Protein AF-A0A7S0DYB2-F1 (afdb_monomer_lite)

InterPro domains:
  IPR004579 ERCC1/RAD10/SWI10 family [PTHR12749] (2-97)
  IPR010994 RuvA domain 2-like [SSF47781] (20-90)
  IPR060101 SAM-like helix-hairpin-helix tandem [PF14520] (34-87)

Radius of gyration: 18.63 Å; chains: 1; bounding box: 58×38×56 Å

Sequence (100 aa):
SARYLETYQTYEHKQADSIQERVEGDYMSRLTDVLTNVRSVNRTDVANLSTSLGSLANIMTASRERLALCPGVGEKKIQRLYEAFREPFRQVKKAKSGST

Foldseek 3Di:
DPPDPDDDPPPPPPDDPDPDDPCCVVVLVVQQVVLVVQPPDHSVLSVQCCVQQVDPVSQLPPDLVSSVPRPPQDSVNSVSSNCVSVPDPDCPPPDPPDDD

Secondary structure (DSSP, 8-state):
------S--------------S-HHHHHHHHHHHHHTSTT--HHHHHHHHHHH-SHHHHHH--HHHHHTSTT--HHHHHHHHHHHHS-SS----------

pLDDT: mean 73.72, std 17.45, range [39.62, 90.56]

Organism: NCBI:txid3032

Structure (mmCIF, N/CA/C/O backbone):
data_AF-A0A7S0DYB2-F1
#
_entry.id   AF-A0A7S0DYB2-F1
#
loop_
_atom_site.group_PDB
_atom_site.id
_atom_site.type_symbol
_atom_site.label_atom_id
_atom_site.label_alt_id
_atom_site.label_comp_id
_atom_site.label_asym_id
_atom_site.label_entity_id
_atom_site.label_seq_id
_atom_site.pdbx_PDB_ins_code
_atom_site.Cartn_x
_atom_site.Cartn_y
_atom_site.Cartn_z
_atom_site.occupancy
_atom_site.B_iso_or_equiv
_atom_site.auth_seq_id
_atom_site.auth_comp_id
_atom_site.auth_asym_id
_atom_site.auth_atom_id
_atom_site.pdbx_PDB_model_num
ATOM 1 N N . SER A 1 1 ? 37.673 -30.246 3.288 1.00 43.62 1 SER A N 1
ATOM 2 C CA . SER A 1 1 ? 37.108 -29.039 3.927 1.00 43.62 1 SER A CA 1
ATOM 3 C C . SER A 1 1 ? 36.271 -28.289 2.892 1.00 43.62 1 SER A C 1
ATOM 5 O O . SER A 1 1 ? 36.737 -27.325 2.313 1.00 43.62 1 SER A O 1
ATOM 7 N N . ALA A 1 2 ? 35.109 -28.777 2.452 1.00 50.19 2 ALA A N 1
ATOM 8 C CA . ALA A 1 2 ? 33.877 -28.857 3.247 1.00 50.19 2 ALA A CA 1
ATOM 9 C C . ALA A 1 2 ? 33.620 -27.574 4.066 1.00 50.19 2 ALA A C 1
ATOM 11 O O . ALA A 1 2 ? 33.291 -27.638 5.243 1.00 50.19 2 ALA A O 1
ATOM 12 N N . ARG A 1 3 ? 33.862 -26.400 3.462 1.00 51.34 3 ARG A N 1
ATOM 13 C CA . ARG A 1 3 ? 33.584 -25.095 4.068 1.00 51.34 3 ARG A CA 1
ATOM 14 C C . ARG A 1 3 ? 32.307 -24.516 3.449 1.00 51.34 3 ARG A C 1
ATOM 16 O O . ARG A 1 3 ? 32.366 -23.662 2.578 1.00 51.34 3 ARG A O 1
ATOM 23 N N . TYR A 1 4 ? 31.195 -25.051 3.954 1.00 52.28 4 TYR A N 1
ATOM 24 C CA . TYR A 1 4 ? 29.869 -24.434 4.074 1.00 52.28 4 TYR A CA 1
ATOM 25 C C . TYR A 1 4 ? 29.062 -24.206 2.795 1.00 52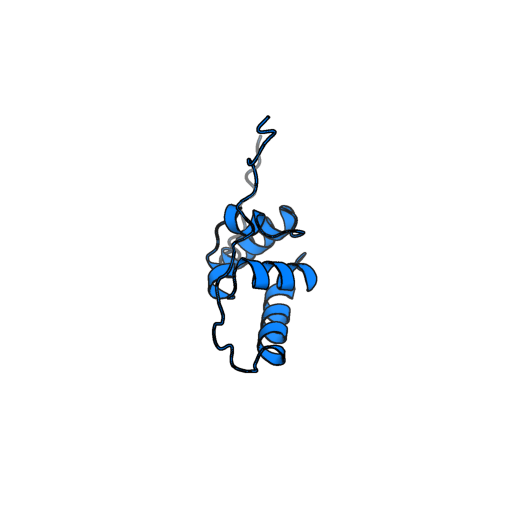.28 4 TYR A C 1
ATOM 27 O O . TYR A 1 4 ? 28.949 -23.113 2.253 1.00 52.28 4 TYR A O 1
ATOM 35 N N . LEU A 1 5 ? 28.415 -25.301 2.408 1.00 51.91 5 LEU A N 1
ATOM 36 C CA . LEU A 1 5 ? 27.295 -25.422 1.485 1.00 51.91 5 LEU A CA 1
ATOM 37 C C . LEU A 1 5 ? 25.962 -25.145 2.219 1.00 51.91 5 LEU A C 1
ATOM 39 O O . LEU A 1 5 ? 25.006 -25.895 2.077 1.00 51.91 5 LEU A O 1
ATOM 43 N N . GLU A 1 6 ? 25.900 -24.110 3.062 1.00 56.25 6 GLU A N 1
ATOM 44 C CA . GLU A 1 6 ? 24.746 -23.865 3.937 1.00 56.25 6 GLU A CA 1
ATOM 45 C C . GLU A 1 6 ? 24.521 -22.365 4.123 1.00 56.25 6 GLU A C 1
ATOM 47 O O . GLU A 1 6 ? 25.098 -21.746 5.012 1.00 56.25 6 GLU A O 1
ATOM 52 N N . THR A 1 7 ? 23.712 -21.758 3.252 1.00 53.84 7 THR A N 1
ATOM 53 C CA . THR A 1 7 ? 22.468 -21.044 3.615 1.00 53.84 7 THR A CA 1
ATOM 54 C C . THR A 1 7 ? 21.980 -20.165 2.453 1.00 53.84 7 THR A C 1
ATOM 56 O O . THR A 1 7 ? 22.721 -19.337 1.935 1.00 53.84 7 THR A O 1
ATOM 59 N N . TYR A 1 8 ? 20.694 -20.342 2.110 1.00 46.06 8 TYR A N 1
ATOM 60 C CA . TYR A 1 8 ? 19.844 -19.569 1.185 1.00 46.06 8 TYR A CA 1
ATOM 61 C C . TYR A 1 8 ? 19.966 -19.922 -0.312 1.00 46.06 8 TYR A C 1
ATOM 63 O O . TYR A 1 8 ? 20.594 -19.200 -1.069 1.00 46.06 8 TYR A O 1
ATOM 71 N N . GLN A 1 9 ? 19.357 -20.956 -0.905 1.00 53.00 9 GLN A N 1
ATOM 72 C CA . GLN A 1 9 ? 18.163 -21.765 -0.611 1.00 53.00 9 GLN A CA 1
ATOM 73 C C . GLN A 1 9 ? 16.908 -21.026 -0.119 1.00 53.00 9 GLN A C 1
ATOM 75 O O . GLN A 1 9 ? 16.165 -21.581 0.679 1.00 53.00 9 GLN A O 1
ATOM 80 N N . THR A 1 10 ? 16.624 -19.793 -0.568 1.00 46.38 10 THR A N 1
ATOM 81 C CA . THR A 1 10 ? 15.233 -19.264 -0.491 1.00 46.38 10 THR A CA 1
ATOM 82 C C . THR A 1 10 ? 14.893 -18.118 -1.458 1.00 46.38 10 THR A C 1
ATOM 84 O O . THR A 1 10 ? 13.991 -17.336 -1.185 1.00 46.38 10 THR A O 1
ATOM 87 N N . TYR A 1 11 ? 15.553 -18.011 -2.613 1.00 46.47 11 TYR A N 1
ATOM 88 C CA . TYR A 1 11 ? 15.017 -17.191 -3.718 1.00 46.47 11 TYR A CA 1
ATOM 89 C C . TYR A 1 11 ? 14.544 -18.046 -4.902 1.00 46.47 11 TYR A C 1
ATOM 91 O O . TYR A 1 11 ? 14.339 -17.544 -6.001 1.00 46.47 11 TYR A O 1
ATOM 99 N N . GLU A 1 12 ? 14.257 -19.329 -4.649 1.00 45.97 12 GLU A N 1
ATOM 100 C CA . GLU A 1 12 ? 13.302 -20.110 -5.443 1.00 45.97 12 GLU A CA 1
ATOM 101 C C . GLU A 1 12 ? 11.857 -19.686 -5.122 1.00 45.97 12 GLU A C 1
ATOM 103 O O . GLU A 1 12 ? 11.039 -20.480 -4.673 1.00 45.97 12 GLU A O 1
ATOM 108 N N . HIS A 1 13 ? 11.509 -18.424 -5.373 1.00 50.62 13 HIS A N 1
ATOM 109 C CA . HIS A 1 13 ? 10.109 -18.068 -5.616 1.00 50.62 13 HIS A CA 1
ATOM 110 C C . HIS A 1 13 ? 9.895 -17.944 -7.125 1.00 50.62 13 HIS A C 1
ATOM 112 O O . HIS A 1 13 ? 9.562 -16.892 -7.661 1.00 50.62 13 HIS A O 1
ATOM 118 N N . LYS A 1 14 ? 10.084 -19.068 -7.824 1.00 60.19 14 LYS A N 1
ATOM 119 C CA . LYS A 1 14 ? 9.332 -19.337 -9.049 1.00 60.19 14 LYS A CA 1
ATOM 120 C C . LYS A 1 14 ? 7.894 -19.619 -8.637 1.00 60.19 14 LYS A C 1
ATOM 122 O O . LYS A 1 14 ? 7.659 -20.734 -8.201 1.00 60.19 14 LYS A O 1
ATOM 127 N N . GLN A 1 15 ? 6.976 -18.670 -8.799 1.00 42.88 15 GLN A N 1
ATOM 128 C CA . GLN A 1 15 ? 5.560 -18.879 -9.161 1.00 42.88 15 GLN A CA 1
ATOM 129 C C . GLN A 1 15 ? 5.050 -17.517 -9.667 1.00 42.88 15 GLN A C 1
ATOM 131 O O . GLN A 1 15 ? 5.132 -16.542 -8.937 1.00 42.88 15 GLN A O 1
ATOM 136 N N . ALA A 1 16 ? 4.555 -17.327 -10.881 1.00 39.62 16 ALA A N 1
ATOM 137 C CA . ALA A 1 16 ? 4.244 -18.253 -11.949 1.00 39.62 16 ALA A CA 1
ATOM 138 C C . ALA A 1 16 ? 4.228 -17.456 -13.262 1.00 39.62 16 ALA A C 1
ATOM 140 O O . ALA A 1 16 ? 3.818 -16.297 -13.277 1.00 39.62 16 ALA A O 1
ATOM 141 N N . ASP A 1 17 ? 4.604 -18.103 -14.364 1.00 52.75 17 ASP A N 1
ATOM 142 C CA . ASP A 1 17 ? 4.037 -17.806 -15.678 1.00 52.75 17 ASP A CA 1
ATOM 143 C C . ASP A 1 17 ? 2.513 -17.997 -15.584 1.00 52.75 17 ASP A C 1
ATOM 145 O O . ASP A 1 17 ? 1.969 -19.056 -15.892 1.00 52.75 17 ASP A O 1
ATOM 149 N N . SER A 1 18 ? 1.804 -16.998 -15.069 1.00 45.66 18 SER A N 1
ATOM 150 C CA . SER A 1 18 ? 0.358 -16.907 -15.192 1.00 45.66 18 SER A CA 1
ATOM 151 C C . SER A 1 18 ? 0.081 -15.834 -16.217 1.00 45.66 18 SER A C 1
ATOM 153 O O . SER A 1 18 ? 0.367 -14.666 -15.982 1.00 45.66 18 SER A O 1
ATOM 155 N N . ILE A 1 19 ? -0.439 -16.290 -17.350 1.00 50.59 19 ILE A N 1
ATOM 156 C CA . ILE A 1 19 ? -1.026 -15.569 -18.475 1.00 50.59 19 ILE A CA 1
ATOM 157 C C . ILE A 1 19 ? -1.826 -14.358 -17.957 1.00 50.59 19 ILE A C 1
ATOM 159 O O . ILE A 1 19 ? -3.036 -14.434 -17.758 1.00 50.59 19 ILE A O 1
ATOM 163 N N . GLN A 1 20 ? -1.152 -13.243 -17.678 1.00 48.97 20 GLN A N 1
ATOM 164 C CA . GLN A 1 20 ? -1.806 -11.985 -17.372 1.00 48.97 20 GLN A CA 1
ATOM 165 C C . GLN A 1 20 ? -2.065 -11.340 -18.720 1.00 48.97 20 GLN A C 1
ATOM 167 O O . GLN A 1 20 ? -1.165 -10.850 -19.402 1.00 48.97 20 GLN A O 1
ATOM 172 N N . GLU A 1 21 ? -3.325 -11.452 -19.135 1.00 48.31 21 GLU A N 1
ATOM 173 C CA . GLU A 1 21 ? -3.968 -10.584 -20.110 1.00 48.31 21 GLU A CA 1
ATOM 174 C C . GLU A 1 21 ? -3.304 -9.201 -20.076 1.00 48.31 21 GLU A C 1
ATOM 176 O O . GLU A 1 21 ? -3.063 -8.666 -18.993 1.00 48.31 21 GLU A O 1
ATOM 181 N N . ARG A 1 22 ? -2.956 -8.652 -21.248 1.00 47.50 22 ARG A N 1
ATOM 182 C CA . ARG A 1 22 ? -2.322 -7.334 -21.430 1.00 47.50 22 ARG A CA 1
ATOM 183 C C . ARG A 1 22 ? -3.228 -6.199 -20.910 1.00 47.50 22 ARG A C 1
ATOM 185 O O . ARG A 1 22 ? -3.718 -5.380 -21.677 1.00 47.50 22 ARG A O 1
ATOM 192 N N . VAL A 1 23 ? -3.436 -6.149 -19.600 1.00 54.47 23 VAL A N 1
ATOM 193 C CA . VAL A 1 23 ? -4.193 -5.155 -18.824 1.00 54.47 23 VAL A CA 1
ATOM 194 C C . VAL A 1 23 ? -3.259 -4.475 -17.824 1.00 54.47 23 VAL A C 1
ATOM 196 O O . VAL A 1 23 ? -3.691 -3.657 -17.025 1.00 54.47 23 VAL A O 1
ATOM 199 N N . GLU A 1 2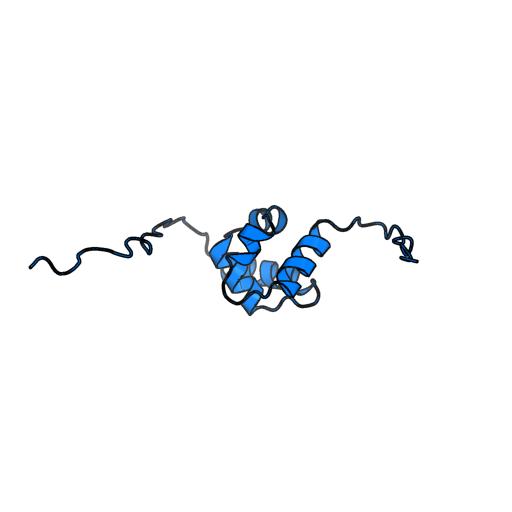4 ? -1.960 -4.784 -17.858 1.00 55.59 24 GLU A N 1
ATOM 200 C CA . GLU A 1 24 ? -0.968 -4.311 -16.888 1.00 55.59 24 GLU A CA 1
ATOM 201 C C . GLU A 1 24 ? -0.966 -2.779 -16.753 1.00 55.59 24 GLU A C 1
ATOM 203 O O . GLU A 1 24 ? -0.843 -2.256 -15.648 1.00 55.59 24 GLU A O 1
ATOM 208 N N . GLY A 1 25 ? -1.238 -2.059 -17.850 1.00 61.16 25 GLY A N 1
ATOM 209 C CA . GLY A 1 25 ? -1.414 -0.605 -17.838 1.00 61.16 25 GLY A CA 1
ATOM 210 C C . GLY A 1 25 ? -2.685 -0.117 -17.126 1.00 61.16 25 GLY A C 1
ATOM 211 O O . GLY A 1 25 ? -2.622 0.856 -16.376 1.00 61.16 25 GLY A O 1
ATOM 212 N N . ASP A 1 26 ? -3.832 -0.778 -17.317 1.00 78.06 26 ASP A N 1
ATOM 213 C CA . ASP A 1 26 ? -5.123 -0.339 -16.757 1.00 78.06 26 ASP A CA 1
ATOM 214 C C . ASP A 1 26 ? -5.324 -0.842 -15.318 1.00 78.06 26 ASP A C 1
ATOM 216 O O . ASP A 1 26 ? -5.721 -0.081 -14.435 1.00 78.06 26 ASP A O 1
ATOM 220 N N . TYR A 1 27 ? -4.966 -2.098 -15.034 1.00 83.75 27 TYR A N 1
ATOM 221 C CA . TYR A 1 27 ? -5.122 -2.692 -13.706 1.00 83.75 27 TYR A CA 1
ATOM 222 C C . TYR A 1 27 ? -4.227 -2.012 -12.668 1.00 83.75 27 TYR A C 1
ATOM 224 O O . TYR A 1 27 ? -4.721 -1.619 -11.612 1.00 83.75 27 TYR A O 1
ATOM 232 N N . MET A 1 28 ? -2.938 -1.807 -12.963 1.00 84.69 28 MET A N 1
ATOM 233 C CA . MET A 1 28 ? -2.034 -1.126 -12.026 1.00 84.69 28 MET A CA 1
ATOM 234 C C . MET A 1 28 ? -2.438 0.326 -11.793 1.00 84.69 28 MET A C 1
ATOM 236 O O . MET A 1 28 ? -2.326 0.819 -10.668 1.00 84.69 28 MET A O 1
ATOM 240 N N . SER A 1 29 ? -2.952 1.003 -12.822 1.00 88.00 29 SER A N 1
ATOM 241 C CA . SER A 1 29 ? -3.454 2.373 -12.696 1.00 88.00 29 SER A CA 1
ATOM 242 C C . SER A 1 29 ? -4.682 2.432 -11.788 1.00 88.00 29 SER A C 1
ATOM 244 O O . SER A 1 29 ? -4.700 3.228 -10.850 1.00 88.00 29 SER A O 1
ATOM 246 N N . ARG A 1 30 ? -5.661 1.537 -11.982 1.00 89.56 30 ARG A N 1
ATOM 247 C CA . ARG A 1 30 ? -6.849 1.432 -11.116 1.00 89.56 30 ARG A CA 1
ATOM 248 C C . ARG A 1 30 ? -6.495 1.027 -9.690 1.00 89.56 30 ARG A C 1
ATOM 250 O O . ARG A 1 30 ? -7.012 1.608 -8.743 1.00 89.56 30 ARG A O 1
ATOM 257 N N . LEU A 1 31 ? -5.597 0.058 -9.526 1.00 89.00 31 LEU A N 1
ATOM 258 C CA . LEU A 1 31 ? -5.126 -0.382 -8.214 1.00 89.00 31 LEU A CA 1
ATOM 259 C C . LEU A 1 31 ? -4.433 0.762 -7.468 1.00 89.00 31 LEU A C 1
ATOM 261 O O . LEU A 1 31 ? -4.668 0.967 -6.278 1.00 89.00 31 LEU A O 1
ATOM 265 N N . THR A 1 32 ? -3.609 1.528 -8.183 1.00 90.19 32 THR A N 1
ATOM 266 C CA . THR A 1 32 ? -2.947 2.715 -7.645 1.00 90.19 32 THR A CA 1
ATOM 267 C C . THR A 1 32 ? -3.959 3.766 -7.229 1.00 90.19 32 THR A C 1
ATOM 269 O O . THR A 1 32 ? -3.867 4.260 -6.108 1.00 90.19 32 THR A O 1
ATOM 272 N N . ASP A 1 33 ? -4.934 4.085 -8.077 1.00 90.38 33 ASP A N 1
ATOM 273 C CA . ASP A 1 33 ? -5.988 5.047 -7.754 1.00 90.38 33 ASP A CA 1
ATOM 274 C C . ASP A 1 33 ? -6.738 4.641 -6.474 1.00 90.38 33 ASP A C 1
ATOM 276 O O . ASP A 1 33 ? -6.759 5.384 -5.493 1.00 90.38 33 ASP A O 1
ATOM 280 N N . VAL A 1 34 ? -7.211 3.394 -6.402 1.00 90.56 34 VAL A N 1
ATOM 281 C CA . VAL A 1 34 ? -7.937 2.866 -5.236 1.00 90.56 34 VAL A CA 1
ATOM 282 C C . VAL A 1 34 ? -7.102 2.933 -3.956 1.00 90.56 34 VAL A C 1
ATOM 284 O O . VAL A 1 34 ? -7.580 3.416 -2.931 1.00 90.56 34 VAL A O 1
ATOM 287 N N . LEU A 1 35 ? -5.854 2.464 -3.982 1.00 89.12 35 LEU A N 1
ATOM 288 C CA . LEU A 1 35 ? -5.040 2.368 -2.768 1.00 89.12 35 LEU A CA 1
ATOM 289 C C . LEU A 1 35 ? -4.458 3.714 -2.322 1.00 89.12 35 LEU A C 1
ATOM 291 O O . LEU A 1 35 ? -4.280 3.927 -1.124 1.00 89.12 35 LEU A O 1
ATOM 295 N N . THR A 1 36 ? -4.198 4.638 -3.249 1.00 90.56 36 THR A N 1
ATOM 296 C CA . THR A 1 36 ? -3.695 5.984 -2.913 1.00 90.56 36 THR A CA 1
ATOM 297 C C . THR A 1 36 ? -4.766 6.907 -2.328 1.00 90.56 36 THR A C 1
ATOM 299 O O . THR A 1 36 ? -4.420 7.922 -1.724 1.00 90.56 36 THR A O 1
ATOM 302 N N . ASN A 1 37 ? -6.050 6.529 -2.394 1.00 90.19 37 ASN A N 1
ATOM 303 C CA . ASN A 1 37 ? -7.106 7.185 -1.616 1.00 90.19 37 ASN A CA 1
ATOM 304 C C . ASN A 1 37 ? -6.904 7.017 -0.095 1.00 90.19 37 ASN A C 1
ATOM 306 O O . ASN A 1 37 ? -7.385 7.834 0.695 1.00 90.19 37 ASN A O 1
ATOM 310 N N . VAL A 1 38 ? -6.166 5.989 0.345 1.00 86.75 38 VAL A N 1
ATOM 311 C CA . VAL A 1 38 ? -5.830 5.809 1.761 1.00 86.75 38 VAL A CA 1
ATOM 312 C C . VAL A 1 38 ? -4.676 6.731 2.145 1.00 86.75 38 VAL A C 1
ATOM 314 O O . VAL A 1 38 ? -3.566 6.660 1.613 1.00 86.75 38 VAL A O 1
ATOM 317 N N . ARG A 1 39 ? -4.909 7.585 3.148 1.00 80.88 39 ARG A N 1
ATOM 318 C CA . ARG A 1 39 ? -3.896 8.521 3.648 1.00 80.88 39 ARG A CA 1
ATOM 319 C C . ARG A 1 39 ? -2.623 7.770 4.059 1.00 80.88 39 ARG A C 1
ATOM 321 O O . ARG A 1 39 ? -2.678 6.849 4.869 1.00 80.88 39 ARG A O 1
ATOM 328 N N . SER A 1 40 ? -1.476 8.261 3.581 1.00 83.62 40 SER A N 1
ATOM 329 C CA . SER A 1 40 ? -0.124 7.704 3.796 1.00 83.62 40 SER A CA 1
ATOM 330 C C . SER A 1 40 ? 0.304 6.556 2.870 1.00 83.62 40 SER A C 1
ATOM 332 O O . SER A 1 40 ? 1.446 6.117 3.008 1.00 83.62 40 SER A O 1
ATOM 334 N N . VAL A 1 41 ? -0.538 6.107 1.935 1.00 88.00 41 VAL A N 1
ATOM 335 C CA . VAL A 1 41 ? -0.173 5.107 0.915 1.00 88.00 41 VAL A CA 1
ATOM 336 C C . VAL A 1 41 ? 0.235 5.810 -0.382 1.00 88.00 41 VAL A C 1
ATOM 338 O O . VAL A 1 41 ? -0.513 6.624 -0.917 1.00 88.00 41 VAL A O 1
ATOM 341 N N . ASN A 1 42 ? 1.426 5.497 -0.894 1.00 89.44 42 ASN A N 1
ATOM 342 C CA . ASN A 1 42 ? 1.987 6.064 -2.122 1.00 89.44 42 ASN A CA 1
ATOM 343 C C . ASN A 1 42 ? 2.056 5.014 -3.243 1.00 89.44 42 ASN A C 1
ATOM 345 O O . ASN A 1 42 ? 1.977 3.814 -2.994 1.00 89.44 42 ASN A O 1
ATOM 349 N N . ARG A 1 43 ? 2.319 5.454 -4.483 1.00 87.94 43 ARG A N 1
ATOM 350 C CA . ARG A 1 43 ? 2.467 4.556 -5.649 1.00 87.94 43 ARG A CA 1
ATOM 351 C C . ARG A 1 43 ? 3.514 3.455 -5.444 1.00 87.94 43 ARG A C 1
ATOM 353 O O . ARG A 1 43 ? 3.291 2.319 -5.839 1.00 87.94 43 ARG A O 1
ATOM 360 N N . THR A 1 44 ? 4.635 3.773 -4.797 1.00 87.44 44 THR A N 1
ATOM 361 C CA . THR A 1 44 ? 5.673 2.782 -4.470 1.00 87.44 44 THR A CA 1
ATOM 362 C C . THR A 1 44 ? 5.158 1.715 -3.506 1.00 87.44 44 THR A C 1
ATOM 364 O O . THR A 1 44 ? 5.457 0.540 -3.686 1.00 87.44 44 THR A O 1
ATOM 367 N N . ASP A 1 45 ? 4.340 2.101 -2.520 1.00 87.44 45 ASP A N 1
ATOM 368 C CA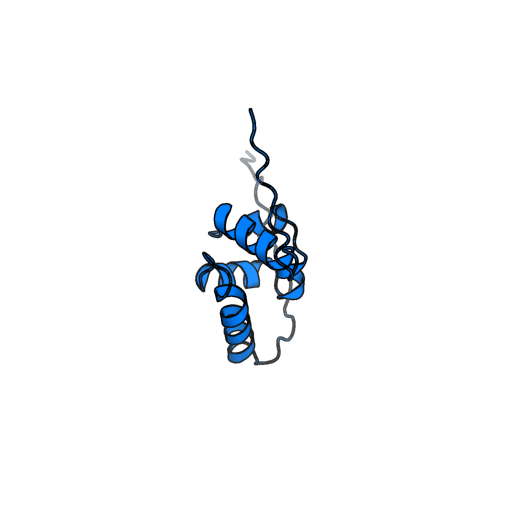 . ASP A 1 45 ? 3.728 1.138 -1.601 1.00 87.44 45 ASP A CA 1
ATOM 369 C C . ASP A 1 45 ? 2.767 0.215 -2.364 1.00 87.44 45 ASP A C 1
ATOM 371 O O . ASP A 1 45 ? 2.768 -0.989 -2.136 1.00 87.44 45 ASP A O 1
ATOM 375 N N . VAL A 1 46 ? 2.002 0.759 -3.319 1.00 88.38 46 VAL A N 1
ATOM 376 C CA . VAL A 1 46 ? 1.108 -0.025 -4.186 1.00 88.38 46 VAL A CA 1
ATOM 377 C C . VAL A 1 46 ? 1.875 -1.031 -5.039 1.00 88.38 46 VAL A C 1
ATOM 379 O O . VAL A 1 46 ? 1.476 -2.191 -5.097 1.00 88.38 46 VAL A O 1
ATOM 382 N N . ALA A 1 47 ? 2.986 -0.626 -5.657 1.00 88.00 47 ALA A N 1
ATOM 383 C CA . ALA A 1 47 ? 3.821 -1.532 -6.444 1.00 88.00 47 ALA A CA 1
ATOM 384 C C . ALA A 1 47 ? 4.354 -2.696 -5.589 1.00 88.00 47 ALA A C 1
ATOM 386 O O . ALA A 1 47 ? 4.279 -3.857 -5.999 1.00 88.00 47 ALA A O 1
ATOM 387 N N . ASN A 1 48 ? 4.813 -2.406 -4.368 1.00 88.00 48 ASN A N 1
ATOM 388 C CA . ASN A 1 48 ? 5.299 -3.428 -3.441 1.00 88.00 48 ASN A CA 1
ATOM 389 C C . ASN A 1 48 ? 4.164 -4.356 -2.978 1.00 88.00 48 ASN A C 1
ATOM 391 O O . ASN A 1 48 ? 4.316 -5.575 -3.018 1.00 88.00 48 ASN A O 1
ATOM 395 N N . LEU A 1 49 ? 3.002 -3.800 -2.616 1.00 87.69 49 LEU A N 1
ATOM 396 C CA . LEU A 1 49 ? 1.818 -4.575 -2.227 1.00 87.69 49 LEU A CA 1
ATOM 397 C C . LEU A 1 49 ? 1.334 -5.472 -3.369 1.00 87.69 49 LEU A C 1
ATOM 399 O O . LEU A 1 49 ? 1.062 -6.650 -3.149 1.00 87.69 49 LEU A O 1
ATOM 403 N N . SER A 1 50 ? 1.270 -4.945 -4.592 1.00 87.00 50 SER A N 1
ATOM 404 C CA . SER A 1 50 ? 0.873 -5.720 -5.765 1.00 87.00 50 SER A CA 1
ATOM 405 C C . SER A 1 50 ? 1.859 -6.845 -6.061 1.00 87.00 50 SER A C 1
ATOM 407 O O . SER A 1 50 ? 1.434 -7.932 -6.431 1.00 87.00 50 SER A O 1
ATOM 409 N N . THR A 1 51 ? 3.156 -6.617 -5.855 1.00 85.81 51 THR A N 1
ATOM 410 C CA . THR A 1 51 ? 4.191 -7.639 -6.068 1.00 85.81 51 THR A CA 1
ATOM 411 C C . THR A 1 51 ? 4.129 -8.736 -5.000 1.00 85.81 51 THR A C 1
ATOM 413 O O . THR A 1 51 ? 4.278 -9.913 -5.310 1.00 85.81 51 THR A O 1
ATOM 416 N N . SER A 1 52 ? 3.880 -8.382 -3.735 1.00 85.75 52 SER A N 1
ATOM 417 C CA . SER A 1 52 ? 3.851 -9.347 -2.623 1.00 85.75 52 SER A CA 1
ATOM 418 C C . SER A 1 52 ? 2.517 -10.092 -2.455 1.00 85.75 52 SER A C 1
ATOM 420 O O . SER A 1 52 ? 2.495 -11.191 -1.889 1.00 85.75 52 SER A O 1
ATOM 422 N N . LEU A 1 53 ? 1.401 -9.490 -2.881 1.00 85.44 53 LEU A N 1
ATOM 423 C CA . LEU A 1 53 ? 0.039 -9.994 -2.635 1.00 85.44 53 LEU A CA 1
ATOM 424 C C . LEU A 1 53 ? -0.730 -10.322 -3.919 1.00 85.44 53 LEU A C 1
ATOM 426 O O . LEU A 1 53 ? -1.714 -11.061 -3.860 1.00 85.44 53 LEU A O 1
ATOM 430 N N . GLY A 1 54 ? -0.292 -9.813 -5.072 1.00 83.50 54 GLY A N 1
ATOM 431 C CA . GLY A 1 54 ? -0.823 -10.132 -6.400 1.00 83.50 54 GLY A CA 1
ATOM 432 C C . GLY A 1 54 ? -2.154 -9.457 -6.744 1.00 83.50 54 GLY A C 1
ATOM 433 O O . GLY A 1 54 ? -2.291 -8.868 -7.813 1.00 83.50 54 GLY A O 1
ATOM 434 N N . SER A 1 55 ? -3.144 -9.511 -5.849 1.00 85.31 55 SER A N 1
ATOM 435 C CA . SER A 1 55 ? -4.503 -9.018 -6.114 1.00 85.31 55 SER A CA 1
ATOM 436 C C . SER A 1 55 ? -5.019 -8.056 -5.045 1.00 85.31 55 SER A C 1
ATOM 438 O O . SER A 1 55 ? -4.662 -8.161 -3.870 1.00 85.31 55 SER A O 1
ATOM 440 N N . LEU A 1 56 ? -5.929 -7.152 -5.429 1.00 86.44 56 LEU A N 1
ATOM 441 C CA . LEU A 1 56 ? -6.616 -6.268 -4.479 1.00 86.44 56 LEU A CA 1
ATOM 442 C C . LEU A 1 56 ? -7.365 -7.055 -3.393 1.00 86.44 56 LEU A C 1
ATOM 444 O O . LEU A 1 56 ? -7.319 -6.681 -2.224 1.00 86.44 56 LEU A O 1
ATOM 448 N N . ALA A 1 57 ? -8.008 -8.169 -3.754 1.00 87.00 57 ALA A N 1
ATOM 449 C CA . ALA A 1 57 ? -8.710 -9.023 -2.797 1.00 87.00 57 ALA A CA 1
ATOM 450 C C . ALA A 1 57 ? -7.756 -9.569 -1.721 1.00 87.00 57 ALA A C 1
ATOM 452 O O . ALA A 1 57 ? -8.074 -9.527 -0.529 1.00 87.00 57 ALA A O 1
ATOM 453 N N . ASN A 1 58 ? -6.556 -10.001 -2.122 1.00 87.81 58 ASN A N 1
ATOM 454 C CA . ASN A 1 58 ? -5.521 -10.435 -1.185 1.00 87.81 58 ASN A CA 1
ATOM 455 C C . ASN A 1 58 ? -5.032 -9.270 -0.318 1.00 87.81 58 ASN A C 1
ATOM 457 O O . ASN A 1 58 ? -4.834 -9.452 0.877 1.00 87.81 58 ASN A O 1
ATOM 461 N N . ILE A 1 59 ? -4.894 -8.064 -0.879 1.00 88.81 59 ILE A N 1
ATOM 462 C CA . ILE A 1 59 ? -4.501 -6.859 -0.128 1.00 88.81 59 ILE A CA 1
ATOM 463 C C . ILE A 1 59 ? -5.534 -6.499 0.949 1.00 88.81 59 ILE A C 1
ATOM 465 O O . ILE A 1 59 ? -5.158 -6.202 2.083 1.00 88.81 59 ILE A O 1
ATOM 469 N N . MET A 1 60 ? -6.827 -6.567 0.632 1.00 88.69 60 MET A N 1
ATOM 470 C CA . MET A 1 60 ? -7.903 -6.231 1.573 1.00 88.69 60 MET A CA 1
ATOM 471 C C . MET A 1 60 ? -8.077 -7.283 2.679 1.00 88.69 60 MET A C 1
ATOM 473 O O . MET A 1 60 ? -8.371 -6.946 3.829 1.00 88.69 60 MET A O 1
ATOM 477 N N . THR A 1 61 ? -7.887 -8.562 2.346 1.00 88.50 61 THR A N 1
ATOM 478 C CA . THR A 1 61 ? -8.069 -9.682 3.286 1.00 88.50 61 THR A CA 1
ATOM 479 C C . THR A 1 61 ? -6.807 -10.035 4.073 1.00 88.50 61 THR A C 1
ATOM 481 O O . THR A 1 61 ? -6.915 -10.682 5.117 1.00 88.50 61 THR A O 1
ATOM 484 N N . ALA A 1 62 ? -5.629 -9.574 3.641 1.00 88.31 62 ALA A N 1
ATOM 485 C CA . ALA A 1 62 ? -4.353 -9.854 4.288 1.00 88.31 62 ALA A CA 1
ATOM 486 C C . ALA A 1 62 ? -4.328 -9.481 5.782 1.00 88.31 62 ALA A C 1
ATOM 488 O O . ALA A 1 62 ? -4.941 -8.510 6.244 1.00 88.31 62 ALA A O 1
ATOM 489 N N . SER A 1 63 ? -3.561 -10.264 6.545 1.00 87.19 63 SER A N 1
ATOM 490 C CA . SER A 1 63 ? -3.210 -9.943 7.926 1.00 87.19 63 SER A CA 1
ATOM 491 C C . SER A 1 63 ? -2.166 -8.823 7.976 1.00 87.19 63 SER A C 1
ATOM 493 O O . SER A 1 63 ? -1.416 -8.601 7.023 1.00 87.19 63 SER A O 1
ATOM 495 N N . ARG A 1 64 ? -2.073 -8.131 9.120 1.00 85.38 64 ARG A N 1
ATOM 496 C CA . ARG A 1 64 ? -1.031 -7.111 9.340 1.00 85.38 64 ARG A CA 1
ATOM 497 C C . ARG A 1 64 ? 0.377 -7.675 9.161 1.00 85.38 64 ARG A C 1
ATOM 499 O O . ARG A 1 64 ? 1.228 -6.992 8.614 1.00 85.38 64 ARG A O 1
ATOM 506 N N . GLU A 1 65 ? 0.598 -8.920 9.572 1.00 84.94 65 GLU A N 1
ATOM 507 C CA . GLU A 1 65 ? 1.879 -9.615 9.417 1.00 84.94 65 GLU A CA 1
ATOM 508 C C . GLU A 1 65 ? 2.213 -9.821 7.942 1.00 84.94 65 GLU A C 1
ATOM 510 O O . GLU A 1 65 ? 3.317 -9.510 7.509 1.00 84.94 65 GLU A O 1
ATOM 515 N N . ARG A 1 66 ? 1.237 -10.260 7.138 1.00 83.38 66 ARG A N 1
ATOM 516 C CA . ARG A 1 66 ? 1.429 -10.436 5.697 1.00 83.38 66 ARG A CA 1
ATOM 517 C C . ARG A 1 66 ? 1.700 -9.102 4.993 1.00 83.38 66 ARG A C 1
ATOM 519 O O . ARG A 1 66 ? 2.536 -9.052 4.097 1.00 83.38 66 ARG A O 1
ATOM 526 N N . LEU A 1 67 ? 1.042 -8.025 5.424 1.00 85.12 67 LEU A N 1
ATOM 527 C CA . LEU A 1 67 ? 1.317 -6.668 4.942 1.00 85.12 67 LEU A CA 1
ATOM 528 C C . LEU A 1 67 ? 2.709 -6.168 5.381 1.00 85.12 67 LEU A C 1
ATOM 530 O O . LEU A 1 67 ? 3.358 -5.458 4.621 1.00 85.12 67 LEU A O 1
ATOM 534 N N . ALA A 1 68 ? 3.197 -6.573 6.558 1.00 85.25 68 ALA A N 1
ATOM 535 C CA . ALA A 1 68 ? 4.527 -6.228 7.076 1.00 85.25 68 ALA A CA 1
ATOM 536 C C . ALA A 1 68 ? 5.684 -6.939 6.366 1.00 85.25 68 ALA A C 1
ATOM 538 O O . ALA A 1 68 ? 6.807 -6.445 6.391 1.00 85.25 68 ALA A O 1
ATOM 539 N N . LEU A 1 69 ? 5.413 -8.055 5.686 1.00 84.00 69 LEU A N 1
ATOM 540 C CA . LEU A 1 69 ? 6.395 -8.714 4.819 1.00 84.00 69 LEU A CA 1
ATOM 541 C C . LEU A 1 69 ? 6.671 -7.926 3.527 1.00 84.00 69 LEU A C 1
ATOM 543 O O . LEU A 1 69 ? 7.611 -8.255 2.806 1.00 84.00 69 LEU A O 1
ATOM 547 N N . CYS A 1 70 ? 5.868 -6.902 3.217 1.00 81.88 70 CYS A N 1
ATOM 548 C CA . CYS A 1 70 ? 6.061 -6.084 2.026 1.00 81.88 70 CYS A CA 1
ATOM 549 C C . CYS A 1 70 ? 7.228 -5.103 2.251 1.00 81.88 70 CYS A C 1
ATOM 551 O O . CYS A 1 70 ? 7.149 -4.245 3.138 1.00 81.88 70 CYS A O 1
ATOM 553 N N . PRO A 1 71 ? 8.306 -5.170 1.451 1.00 78.50 71 PRO A N 1
ATOM 554 C CA . PRO A 1 71 ? 9.461 -4.302 1.638 1.00 78.50 71 PRO A CA 1
ATOM 555 C C . PRO A 1 71 ? 9.079 -2.830 1.431 1.00 78.50 71 PRO A C 1
ATOM 557 O O . PRO A 1 71 ? 8.283 -2.490 0.558 1.00 78.50 71 PRO A O 1
ATOM 560 N N . GLY A 1 72 ? 9.642 -1.931 2.240 1.00 76.38 72 GLY A N 1
ATOM 561 C CA . GLY A 1 72 ? 9.460 -0.481 2.089 1.00 76.38 72 GLY A CA 1
ATOM 562 C C . GLY A 1 72 ? 8.098 0.080 2.525 1.00 76.38 72 GLY A C 1
ATOM 563 O O . GLY A 1 72 ? 7.943 1.303 2.564 1.00 76.38 72 GLY A O 1
ATOM 564 N N . VAL A 1 73 ? 7.135 -0.765 2.915 1.00 81.31 73 VAL A N 1
ATOM 565 C CA . VAL A 1 73 ? 5.851 -0.319 3.474 1.00 81.31 73 VAL A CA 1
ATOM 566 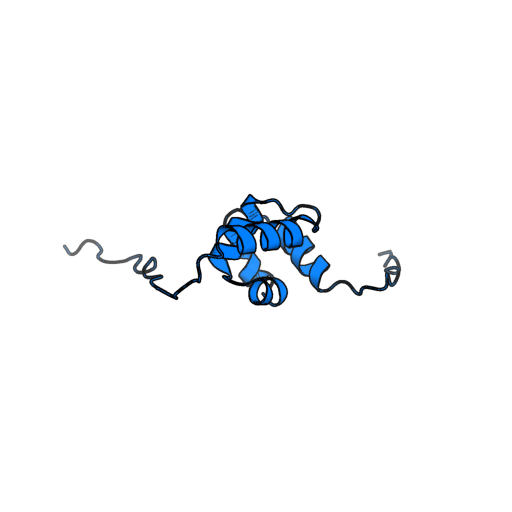C C . VAL A 1 73 ? 5.975 -0.253 4.997 1.00 81.31 73 VAL A C 1
ATOM 568 O O . VAL A 1 73 ? 5.967 -1.263 5.689 1.00 81.31 73 VAL A O 1
ATOM 571 N N . GLY A 1 74 ? 6.125 0.955 5.542 1.00 83.12 74 GLY A N 1
ATOM 572 C CA . GLY A 1 74 ? 6.274 1.139 6.990 1.00 83.12 74 GLY A CA 1
ATOM 573 C C . GLY A 1 74 ? 5.024 0.735 7.784 1.00 83.12 74 GLY A C 1
ATOM 574 O O . GLY A 1 74 ? 3.897 0.909 7.317 1.00 83.12 74 GLY A O 1
ATOM 575 N N . GLU A 1 75 ? 5.213 0.294 9.031 1.00 83.12 75 GLU A N 1
ATOM 576 C CA . GLU A 1 75 ? 4.150 -0.214 9.919 1.00 83.12 75 GLU A CA 1
ATOM 577 C C . GLU A 1 75 ? 2.956 0.745 10.058 1.00 83.12 75 GLU A C 1
ATOM 579 O O . GLU A 1 75 ? 1.802 0.332 9.990 1.00 83.12 75 GLU A O 1
ATOM 584 N N . LYS A 1 76 ? 3.210 2.058 10.132 1.00 86.19 76 LYS A N 1
ATOM 585 C CA . LYS A 1 76 ? 2.151 3.083 10.176 1.00 86.19 76 LYS A CA 1
ATOM 586 C C . LYS A 1 76 ? 1.263 3.082 8.928 1.00 86.19 76 LYS A C 1
ATOM 588 O O . LYS A 1 76 ? 0.067 3.346 9.033 1.00 86.19 76 LYS A O 1
ATOM 593 N N . LYS A 1 77 ? 1.836 2.827 7.747 1.00 87.69 77 LYS A N 1
ATOM 594 C CA . LYS A 1 77 ? 1.078 2.741 6.490 1.00 87.69 77 LYS A CA 1
ATOM 595 C C . LYS A 1 77 ? 0.241 1.468 6.468 1.00 87.69 77 LYS A C 1
ATOM 597 O O . LYS A 1 77 ? -0.932 1.531 6.125 1.00 87.69 77 LYS A O 1
ATOM 602 N N . ILE A 1 78 ? 0.823 0.353 6.911 1.00 87.69 78 ILE A N 1
ATOM 603 C CA . ILE A 1 78 ? 0.137 -0.939 7.040 1.00 87.69 78 ILE A CA 1
ATOM 604 C C . ILE A 1 78 ? -1.046 -0.825 7.994 1.00 87.69 78 ILE A C 1
ATOM 606 O O . ILE A 1 78 ? -2.144 -1.257 7.659 1.00 87.69 78 ILE A O 1
ATOM 610 N N . GLN A 1 79 ? -0.843 -0.206 9.157 1.00 88.00 79 GLN A N 1
ATOM 611 C CA . GLN A 1 79 ? -1.904 0.012 10.129 1.00 88.00 79 GLN A CA 1
ATOM 612 C C . GLN A 1 79 ? -3.040 0.838 9.523 1.00 88.00 79 GLN A C 1
ATOM 614 O O . GLN A 1 79 ? -4.191 0.421 9.602 1.00 88.00 79 GLN A O 1
ATOM 619 N N . ARG A 1 80 ? -2.728 1.966 8.871 1.00 87.75 80 ARG A N 1
ATOM 620 C CA . ARG A 1 80 ? -3.750 2.801 8.222 1.00 87.75 80 ARG A CA 1
ATOM 621 C C . ARG A 1 80 ? -4.491 2.078 7.111 1.00 87.75 80 ARG A C 1
ATOM 623 O O . ARG A 1 80 ? -5.701 2.217 7.022 1.00 87.75 80 ARG A O 1
ATOM 630 N N . LEU A 1 81 ? -3.785 1.310 6.289 1.00 89.06 81 LEU A N 1
ATOM 631 C CA . LEU A 1 81 ? -4.387 0.515 5.225 1.00 89.06 81 LEU A CA 1
ATOM 632 C C . LEU A 1 81 ? -5.323 -0.560 5.798 1.00 89.06 81 LEU A C 1
ATOM 634 O O . LEU A 1 81 ? -6.459 -0.704 5.356 1.00 89.06 81 LEU A O 1
ATOM 638 N N . TYR A 1 82 ? -4.868 -1.269 6.830 1.00 89.50 82 TYR A N 1
ATOM 639 C CA . TYR A 1 82 ? -5.641 -2.303 7.513 1.00 89.50 82 TYR A CA 1
ATOM 640 C C . TYR A 1 82 ? -6.890 -1.736 8.198 1.00 89.50 82 TYR A C 1
ATOM 642 O O . TYR A 1 82 ? -7.960 -2.343 8.129 1.00 89.50 82 TYR A O 1
ATOM 650 N N . GLU A 1 83 ? -6.754 -0.584 8.859 1.00 88.44 83 GLU A N 1
ATOM 651 C CA . GLU A 1 83 ? -7.865 0.142 9.471 1.00 88.44 83 GLU A CA 1
ATOM 652 C C . GLU A 1 83 ? -8.835 0.650 8.403 1.00 88.44 83 GLU A C 1
ATOM 654 O O . GLU A 1 83 ? -10.025 0.398 8.535 1.00 88.44 83 GLU A O 1
ATOM 659 N N . ALA A 1 84 ? -8.354 1.251 7.311 1.00 88.19 84 ALA A N 1
ATOM 660 C CA . ALA A 1 84 ? -9.202 1.785 6.244 1.00 88.19 84 ALA A CA 1
ATOM 661 C C . ALA A 1 84 ? -10.131 0.728 5.621 1.00 88.19 84 ALA A C 1
ATOM 663 O O . ALA A 1 84 ? -11.278 1.031 5.311 1.00 88.19 84 ALA A O 1
ATOM 664 N N . PHE A 1 85 ? -9.676 -0.521 5.476 1.00 87.31 85 PHE A N 1
ATOM 665 C CA . PHE A 1 85 ? -10.519 -1.605 4.954 1.00 87.31 85 PHE A CA 1
ATOM 666 C C . PHE A 1 85 ? -11.508 -2.190 5.968 1.00 87.31 85 PHE A C 1
ATOM 668 O O . PHE A 1 85 ? -12.436 -2.896 5.577 1.00 87.31 85 PHE A O 1
ATOM 675 N N . ARG A 1 86 ? -11.295 -1.960 7.266 1.00 87.50 86 ARG A N 1
ATOM 676 C CA . ARG A 1 86 ? -12.080 -2.564 8.358 1.00 87.50 86 ARG A CA 1
ATOM 677 C C . ARG A 1 86 ? -12.872 -1.542 9.167 1.00 87.50 86 ARG A C 1
ATOM 679 O O . ARG A 1 86 ? -13.657 -1.928 10.033 1.00 87.50 86 ARG A O 1
ATOM 686 N N . GLU A 1 87 ? -12.659 -0.257 8.924 1.00 83.75 87 GLU A N 1
ATOM 687 C CA . GLU A 1 87 ? -13.399 0.814 9.564 1.00 83.75 87 GLU A CA 1
ATOM 688 C C . GLU A 1 87 ? -14.863 0.766 9.098 1.00 83.75 87 GLU A C 1
ATOM 690 O O . GLU A 1 87 ? -15.131 0.655 7.899 1.00 83.75 87 GLU A O 1
ATOM 695 N N . PRO A 1 88 ? -15.840 0.816 10.021 1.00 82.06 88 PRO A N 1
ATOM 696 C CA . PRO A 1 88 ? -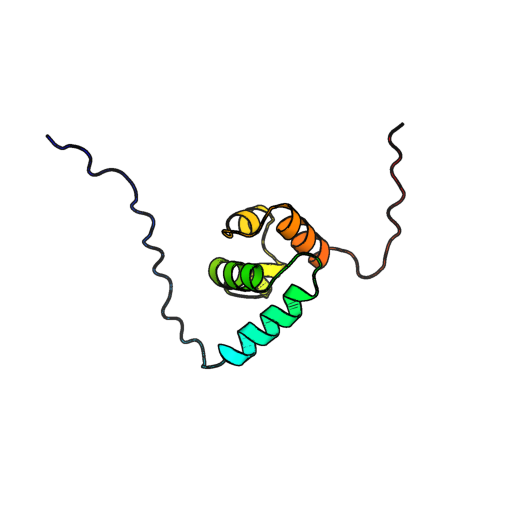17.240 0.851 9.634 1.00 82.06 88 PRO A CA 1
ATOM 697 C C . PRO A 1 88 ? -17.534 2.121 8.830 1.00 82.06 88 PRO A C 1
ATOM 699 O O . PRO A 1 88 ? -17.172 3.223 9.235 1.00 82.06 88 PRO A O 1
ATOM 702 N N . PHE A 1 89 ? -18.289 1.984 7.736 1.00 77.56 89 PHE A N 1
ATOM 703 C CA . PHE A 1 89 ? -18.709 3.117 6.896 1.00 77.56 89 PHE A CA 1
ATOM 704 C C . PHE A 1 89 ? -19.449 4.214 7.673 1.00 77.56 89 PHE A C 1
ATOM 706 O O . PHE A 1 89 ? -19.419 5.388 7.308 1.00 77.56 89 PHE A O 1
ATOM 713 N N . ARG A 1 90 ? -20.126 3.838 8.763 1.00 79.69 90 ARG A N 1
ATOM 714 C CA . ARG A 1 90 ? -20.748 4.779 9.687 1.00 79.69 90 ARG A CA 1
ATOM 715 C C . ARG A 1 90 ? -19.734 5.121 10.770 1.00 79.69 90 ARG A C 1
ATOM 717 O O . ARG A 1 90 ? -19.359 4.242 11.542 1.00 79.69 90 ARG A O 1
ATOM 724 N N . GLN A 1 91 ? -19.358 6.397 10.866 1.00 65.50 91 GLN A N 1
ATOM 725 C CA . GLN A 1 91 ? -18.542 6.907 11.967 1.00 65.50 91 GLN A CA 1
ATOM 726 C C . GLN A 1 91 ? -19.284 6.715 13.295 1.00 65.50 91 GLN A C 1
ATOM 728 O O . GLN A 1 91 ? -20.020 7.585 13.765 1.00 65.50 91 GLN A O 1
ATOM 733 N N . VAL A 1 92 ? -19.099 5.556 13.921 1.00 61.84 92 VAL A N 1
ATOM 734 C CA . VAL A 1 92 ? -19.407 5.385 15.333 1.00 61.84 92 VAL A CA 1
ATOM 735 C C . VAL A 1 92 ? -18.335 6.195 16.037 1.00 61.84 92 VAL A C 1
ATOM 737 O O . VAL A 1 92 ? -17.173 5.792 16.057 1.00 61.84 92 VAL A O 1
ATOM 740 N N . LYS A 1 93 ? -18.691 7.390 16.522 1.00 59.12 93 LYS A N 1
ATOM 741 C CA . LYS A 1 93 ? -17.782 8.222 17.317 1.00 59.12 93 LYS A CA 1
ATOM 742 C C . LYS A 1 93 ? -17.144 7.312 18.364 1.00 59.12 93 LYS A C 1
ATOM 744 O O . LYS A 1 93 ? -17.848 6.843 19.256 1.00 59.12 93 LYS A O 1
ATOM 749 N N . LYS A 1 94 ? -15.843 7.024 18.241 1.00 55.78 94 LYS A N 1
ATOM 750 C CA . LYS A 1 94 ? -15.118 6.303 19.287 1.00 55.78 94 LYS A CA 1
ATOM 751 C C . LYS A 1 94 ? -15.268 7.152 20.543 1.00 55.78 94 LYS A C 1
ATOM 753 O O . LYS A 1 94 ? -14.761 8.275 20.589 1.00 55.78 94 LYS A O 1
ATOM 758 N N . ALA A 1 95 ? -16.034 6.660 21.516 1.00 54.38 95 ALA A N 1
ATOM 759 C CA . ALA A 1 95 ? -16.062 7.253 22.838 1.00 54.38 95 ALA A CA 1
ATOM 760 C C . ALA A 1 95 ? -14.604 7.316 23.296 1.00 54.38 95 ALA A C 1
ATOM 762 O O . ALA A 1 95 ? -13.904 6.304 23.262 1.00 54.38 95 ALA A O 1
ATOM 763 N N . LYS A 1 96 ? -14.119 8.519 23.617 1.00 45.69 96 LYS A N 1
ATOM 764 C CA . LYS A 1 96 ? -12.786 8.697 24.185 1.00 45.69 96 LYS A CA 1
ATOM 765 C C . LYS A 1 96 ? -12.729 7.823 25.437 1.00 45.69 96 LYS A C 1
ATOM 767 O O . LYS A 1 96 ? -13.340 8.180 26.439 1.00 45.69 96 LYS A O 1
ATOM 772 N N . SER A 1 97 ? -12.032 6.689 25.388 1.00 48.88 97 SER A N 1
ATOM 773 C CA . SER A 1 97 ? -11.616 6.010 26.609 1.00 48.88 97 SER A CA 1
ATOM 774 C C . SER A 1 97 ? -10.560 6.912 27.239 1.00 48.88 97 SER A C 1
ATOM 776 O O . SER A 1 97 ? -9.382 6.857 26.886 1.00 48.88 97 SER A O 1
ATOM 778 N N . GLY A 1 98 ? -11.008 7.834 28.088 1.00 44.88 98 GLY A N 1
ATOM 779 C CA . GLY A 1 98 ? -10.123 8.485 29.034 1.00 44.88 98 GLY A CA 1
ATOM 780 C C . GLY A 1 98 ? -9.544 7.395 29.924 1.00 44.88 98 GLY A C 1
ATOM 781 O O . GLY A 1 98 ? -10.294 6.746 30.647 1.00 44.88 98 GLY A O 1
ATOM 782 N N . SER A 1 99 ? -8.235 7.169 29.838 1.00 42.91 99 SER A N 1
ATOM 783 C CA . SER A 1 99 ? -7.527 6.590 30.971 1.00 42.91 99 SER A CA 1
ATOM 784 C C . SER A 1 99 ? -7.379 7.720 31.976 1.00 42.91 99 SER A C 1
ATOM 786 O O . SER A 1 99 ? -6.725 8.724 31.689 1.00 42.91 99 SER A O 1
ATOM 788 N N . THR A 1 100 ? -8.094 7.574 33.087 1.00 41.56 100 THR A N 1
ATOM 789 C CA . THR A 1 100 ? -7.676 8.126 34.380 1.00 41.5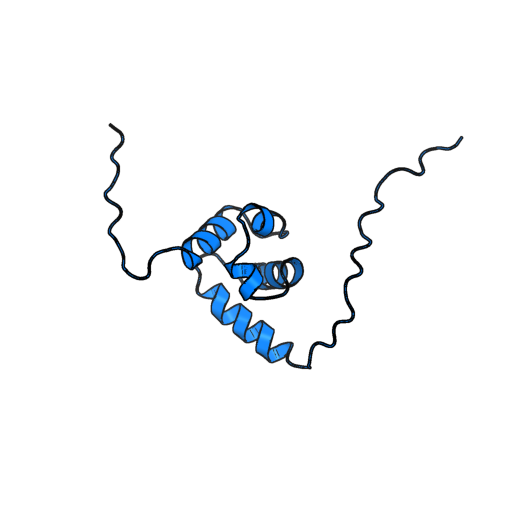6 100 THR A CA 1
ATOM 790 C C . THR A 1 100 ? -6.301 7.561 34.735 1.00 41.56 100 THR A C 1
ATOM 792 O O . THR A 1 100 ? -5.978 6.459 34.221 1.00 41.56 100 THR A O 1
#